Protein 8EB9 (pdb70)

Nearest PDB structures (foldseek):
  8eb9-assembly1_A  TM=1.011E+00  e=1.221E-16  Fusarium oxysporum f. sp. lycopersici
  4lsd-assembly3_H  TM=6.091E-01  e=8.428E-01  Homo sapiens
  3qaz-assembly8_X  TM=4.764E-01  e=7.993E-01  Homo sapiens
  3qb7-assembly2_C  TM=4.320E-01  e=8.887E-01  Homo sapiens
  8oe4-assembly1_C  TM=4.638E-01  e=3.526E+00  Homo sapiens

Structure (mmCIF, N/CA/C/O backbone):
data_8EB9
#
_entry.id   8EB9
#
_cell.length_a   51.814
_cell.length_b   51.814
_cell.length_c   81.599
_cell.angle_alpha   90.000
_cell.angle_beta   90.000
_cell.angle_gamma   90.000
#
_symmetry.space_group_name_H-M   'P 43 2 2'
#
loop_
_entity.id
_entity.type
_entity.pdbx_description
1 polymer 'Secreted in xylem Six8'
2 non-polymer 'SULFATE ION'
3 water water
#
loop_
_atom_site.group_PDB
_atom_site.id
_atom_site.type_symbol
_atom_site.label_atom_id
_atom_site.label_alt_id
_atom_site.label_comp_id
_atom_site.label_asym_id
_atom_site.label_entity_id
_atom_site.label_seq_id
_atom_site.pdbx_PDB_ins_code
_atom_site.Cartn_x
_atom_site.Cartn_y
_atom_site.Cartn_z
_atom_site.occupancy
_atom_site.B_iso_or_equiv
_atom_site.auth_seq_id
_atom_site.auth_comp_id
_atom_site.auth_asym_id
_atom_site.auth_atom_id
_atom_site.pdbx_PDB_model_num
ATOM 1 N N . THR A 1 4 ? 2.89362 36.90764 28.66488 1.000 41.32935 4 THR A N 1
ATOM 2 C CA . THR A 1 4 ? 3.55003 35.73515 28.08188 1.000 41.74566 4 THR A CA 1
ATOM 3 C C . THR A 1 4 ? 4.82326 36.20806 27.36664 1.000 37.83536 4 THR A C 1
ATOM 4 O O . THR A 1 4 ? 4.93189 36.24360 26.13617 1.000 37.57222 4 THR A O 1
ATOM 15 N N . SER A 1 5 ? 5.79513 36.57918 28.19192 1.000 33.09527 5 SER A N 1
ATOM 16 C CA . SER A 1 5 ? 7.12416 36.97753 27.75209 1.000 29.81941 5 SER A CA 1
ATOM 17 C C . SER A 1 5 ? 8.06179 36.55526 28.85867 1.000 24.74343 5 SER A C 1
ATOM 18 O O . SER A 1 5 ? 7.69323 36.58405 30.03951 1.000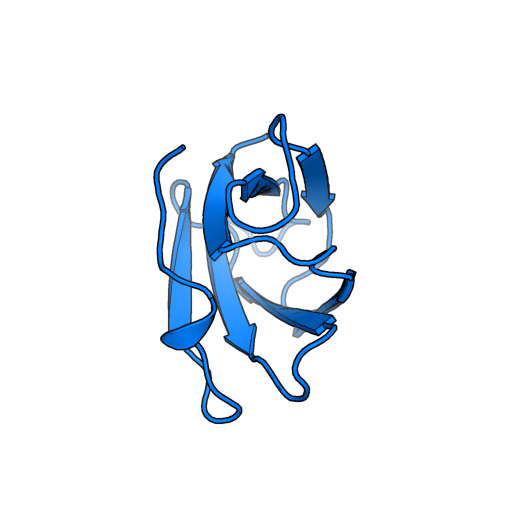 29.12522 5 SER A O 1
ATOM 26 N N . GLY A 1 6 ? 9.25939 36.18405 28.48899 1.000 16.07094 6 GLY A N 1
ATOM 27 C CA . GLY A 1 6 ? 10.24530 35.82441 29.47366 1.000 14.51456 6 GLY A CA 1
ATOM 28 C C . GLY A 1 6 ? 11.24434 34.85098 28.90364 1.000 13.28707 6 GLY A C 1
ATOM 29 O O . GLY A 1 6 ? 11.38092 34.71031 27.69177 1.000 16.64340 6 GLY A O 1
ATOM 33 N N . ILE A 1 7 ? 11.98481 34.24861 29.79196 1.000 13.91933 7 ILE A N 1
ATOM 34 C CA . ILE A 1 7 ? 12.93550 33.20592 29.43524 1.000 14.04343 7 ILE A CA 1
ATOM 35 C C . ILE A 1 7 ? 12.18756 31.87855 29.51398 1.000 12.65814 7 ILE A C 1
ATOM 36 O O . ILE A 1 7 ? 11.31957 31.67424 30.37462 1.000 13.59691 7 ILE A O 1
ATOM 52 N N . LEU A 1 8 ? 12.57039 30.93237 28.66400 1.000 13.69305 8 LEU A N 1
ATOM 53 C CA . LEU A 1 8 ? 12.01374 29.59249 28.78126 1.000 13.51691 8 LEU A CA 1
ATOM 54 C C . LEU A 1 8 ? 12.65907 28.90358 29.97831 1.000 13.77111 8 LEU A C 1
ATOM 55 O O . LEU A 1 8 ? 13.88581 28.91793 30.14145 1.000 14.79936 8 LEU A O 1
ATOM 71 N N . LEU A 1 9 ? 11.82858 28.29099 30.81860 1.000 14.11059 9 LEU A N 1
ATOM 72 C CA . LEU A 1 9 ? 12.33699 27.54331 31.96166 1.000 15.30611 9 LEU A CA 1
ATOM 73 C C . LEU A 1 9 ? 13.32525 26.46499 31.53907 1.000 15.32469 9 LEU A C 1
ATOM 74 O O . LEU A 1 9 ? 14.28845 26.18863 32.26193 1.000 17.62013 9 LEU A O 1
ATOM 90 N N . ALA A 1 10 ? 13.11398 25.85889 30.35888 1.000 15.76832 10 ALA A N 1
ATOM 91 C CA . ALA A 1 10 ? 14.04876 24.85655 29.85454 1.000 17.19069 10 ALA A CA 1
ATOM 92 C C . ALA A 1 10 ? 15.46064 25.40117 29.69215 1.000 17.92130 10 ALA A C 1
ATOM 93 O O . ALA A 1 10 ? 16.40591 24.62216 29.65330 1.000 21.87703 10 ALA A O 1
ATOM 100 N N . SER A 1 11 ? 15.63886 26.70359 29.60340 1.000 16.97516 11 SER A N 1
ATOM 101 C CA . SER A 1 11 ? 16.95023 27.32360 29.45898 1.000 17.26023 11 SER A CA 1
ATOM 102 C C . SER A 1 11 ? 17.62430 27.62567 30.78479 1.000 17.85962 11 SER A C 1
ATOM 103 O O . SER A 1 11 ? 18.77191 28.09012 30.77986 1.000 20.93325 11 SER A O 1
ATOM 111 N N . ILE A 1 12 ? 16.92143 27.43179 31.90055 1.000 17.89938 12 ILE A N 1
ATOM 112 C CA . ILE A 1 12 ? 17.48581 27.60818 33.23451 1.000 18.67485 12 ILE A CA 1
ATOM 113 C C . ILE A 1 12 ? 17.86562 26.23543 33.75845 1.000 20.69713 12 ILE A C 1
ATOM 114 O O . ILE A 1 12 ? 17.05067 25.30487 33.75608 1.000 22.75570 12 ILE A O 1
ATOM 130 N N . THR A 1 13 ? 19.10182 26.08886 34.17504 1.000 21.37467 13 THR A N 1
ATOM 131 C CA . THR A 1 13 ? 19.61353 24.80095 34.60922 1.000 23.78033 13 THR A CA 1
ATOM 132 C C . THR A 1 13 ? 20.05222 24.88603 36.07459 1.000 23.01058 13 THR A C 1
ATOM 133 O O . THR A 1 13 ? 19.84597 25.88325 36.76526 1.000 21.25745 13 THR A O 1
ATOM 144 N N . GLY A 1 14 ? 20.68786 23.81812 36.55224 1.000 24.16325 14 GLY A N 1
ATOM 145 C CA . GLY A 1 14 ? 21.24644 23.84481 37.89082 1.000 25.76115 14 GLY A CA 1
ATOM 146 C C . GLY A 1 14 ? 22.38512 24.82244 38.04230 1.000 26.94212 14 GLY A C 1
ATOM 147 O O . GLY A 1 14 ? 22.70665 25.21310 39.16950 1.000 29.37148 14 GLY A O 1
ATOM 151 N N . ALA A 1 15 ? 22.99524 25.22690 36.92420 1.000 25.84815 15 ALA A N 1
ATOM 152 C CA . ALA A 1 15 ? 24.11472 26.15091 36.95001 1.000 26.70972 15 ALA A CA 1
ATOM 153 C C . ALA A 1 15 ? 23.67270 27.55132 37.33434 1.000 25.98985 15 ALA A C 1
ATOM 154 O O . ALA A 1 15 ? 24.42010 28.27572 38.00148 1.000 28.39040 15 ALA A O 1
ATOM 161 N N . GLY A 1 16 ? 22.47974 27.95425 36.89536 1.000 23.59184 16 GLY A N 1
ATOM 162 C CA . GLY A 1 16 ? 21.84411 29.21380 37.23323 1.000 23.05900 16 GLY A CA 1
ATOM 163 C C . GLY A 1 16 ? 22.07641 30.29438 36.19913 1.000 21.73153 16 GLY A C 1
ATOM 164 O O . GLY A 1 16 ? 23.08996 30.31759 35.49988 1.000 24.05844 16 GLY A O 1
ATOM 168 N N . SER A 1 17 ? 21.13094 31.22774 36.13274 1.000 19.32474 17 SER A N 1
ATOM 169 C CA . SER A 1 17 ? 21.19855 32.39538 35.26707 1.000 19.16872 17 SER A CA 1
ATOM 170 C C . SER A 1 17 ? 20.81361 33.61681 36.08180 1.000 16.78439 17 SER A C 1
ATOM 171 O O . SER A 1 17 ? 19.93278 33.55162 36.94311 1.000 17.18625 17 SER A O 1
ATOM 179 N N . ALA A 1 18 ? 21.46121 34.73331 35.79194 1.000 16.51698 18 ALA A N 1
ATOM 180 C CA . ALA A 1 18 ? 21.29895 35.95926 36.55051 1.000 14.96173 18 ALA A CA 1
ATOM 181 C C . ALA A 1 18 ? 20.41917 36.94524 35.78980 1.000 14.69689 18 ALA A C 1
ATOM 182 O O . ALA A 1 18 ? 20.55725 37.11093 34.57295 1.000 15.06787 18 ALA A O 1
ATOM 189 N N . PHE A 1 19 ? 19.55716 37.64328 36.54328 1.000 13.77157 19 PHE A N 1
ATOM 190 C CA . PHE A 1 19 ? 18.55873 38.55772 36.00020 1.000 13.97036 19 PHE A CA 1
ATOM 191 C C . PHE A 1 19 ? 18.57974 39.85918 36.77243 1.000 14.68003 19 PHE A C 1
ATOM 192 O O . PHE A 1 19 ? 18.86629 39.89459 37.96380 1.000 16.77405 19 PHE A O 1
ATOM 209 N N . GLN A 1 20 ? 18.24032 40.92201 36.07542 1.000 14.57544 20 GLN A N 1
ATOM 210 C CA . GLN A 1 20 ? 17.90255 42.19108 36.69103 1.000 14.29034 20 GLN A CA 1
ATOM 211 C C . GLN A 1 20 ? 16.38097 42.27666 36.69863 1.000 14.11850 20 GLN A C 1
ATOM 212 O O . GLN A 1 20 ? 15.75832 42.45368 35.65432 1.000 16.95840 20 GLN A O 1
ATOM 226 N N . ALA A 1 21 ? 15.76190 42.15630 37.87146 1.000 14.94312 21 ALA A N 1
ATOM 227 C CA . ALA A 1 21 ? 14.29784 42.20079 37.90916 1.000 16.93454 21 ALA A CA 1
ATOM 228 C C . ALA A 1 21 ? 13.76169 43.60785 37.66784 1.000 18.10066 21 ALA A C 1
ATOM 229 O O . ALA A 1 21 ? 12.67555 43.78094 37.09330 1.000 21.71127 21 ALA A O 1
ATOM 236 N N . TYR A 1 22 ? 14.46925 44.61339 38.15230 1.000 17.51672 22 TYR A N 1
ATOM 237 C CA . TYR A 1 22 ? 14.12574 46.03080 37.98870 1.000 18.34314 22 TYR A CA 1
ATOM 238 C C . TYR A 1 22 ? 15.37878 46.77635 38.42473 1.000 19.87051 22 TYR A C 1
ATOM 239 O O . TYR A 1 22 ? 16.35667 46.16480 38.86770 1.000 18.48779 22 TYR A O 1
ATOM 257 N N . ALA A 1 23 ? 15.34642 48.09488 38.32227 1.000 22.79441 23 ALA A N 1
ATOM 258 C CA . ALA A 1 23 ? 16.55057 48.86787 38.58432 1.000 27.37501 23 ALA A CA 1
ATOM 259 C C . ALA A 1 23 ? 17.13696 48.54216 39.94831 1.000 27.75572 23 ALA A C 1
ATOM 260 O O . ALA A 1 23 ? 16.46985 48.67281 40.98323 1.000 28.24636 23 ALA A O 1
ATOM 267 N N . GLY A 1 24 ? 18.38730 48.10387 39.93588 1.000 27.22265 24 GLY A N 1
ATOM 268 C CA . GLY A 1 24 ? 19.12610 47.85164 41.14344 1.000 25.76077 24 GLY A CA 1
ATOM 269 C C . GLY A 1 24 ? 18.82662 46.53473 41.82901 1.000 22.27736 24 GLY A C 1
ATOM 270 O O . GLY A 1 24 ? 19.43303 46.24642 42.86644 1.000 24.13579 24 GLY A O 1
ATOM 274 N N . CYS A 1 25 ? 17.91658 45.72378 41.29688 1.000 18.95673 25 CYS A N 1
ATOM 275 C CA . CYS A 1 25 ? 17.52014 44.46238 41.90828 1.000 17.75624 25 CYS A CA 1
ATOM 276 C C . CYS A 1 25 ? 17.94452 43.31320 41.00886 1.000 17.44992 25 CYS A C 1
ATOM 277 O O . CYS A 1 25 ? 17.44365 43.18308 39.88277 1.000 17.73577 25 CYS A O 1
ATOM 285 N N . TYR A 1 26 ? 18.82468 42.46939 41.53399 1.000 16.61151 26 TYR A N 1
ATOM 286 C CA . TYR A 1 26 ? 19.42087 41.36500 40.79954 1.000 16.32499 26 TYR A CA 1
ATOM 287 C C . TYR A 1 26 ? 19.19431 40.06322 41.55591 1.000 15.10024 26 TYR A C 1
ATOM 288 O O . TYR A 1 26 ? 19.34885 40.01349 42.77774 1.000 16.51277 26 TYR A O 1
ATOM 306 N N . LEU A 1 27 ? 18.87916 39.01457 40.80902 1.000 14.28160 27 LEU A N 1
ATOM 307 C CA . LEU A 1 27 ? 18.64279 37.69200 41.36295 1.000 14.27955 27 LEU A CA 1
ATOM 308 C C . LEU A 1 27 ? 19.21497 36.63202 40.43234 1.000 14.66823 27 LEU A C 1
ATOM 309 O O . LEU A 1 27 ? 19.44848 36.88013 39.25102 1.000 16.01304 27 LEU A O 1
ATOM 325 N N . THR A 1 28 ? 19.44085 35.42853 40.97002 1.000 14.96838 28 THR A N 1
ATOM 326 C CA . THR A 1 28 ? 19.89285 34.27673 40.19268 1.000 15.57911 28 THR A CA 1
ATOM 327 C C . THR A 1 28 ? 18.80396 33.21950 40.30054 1.000 14.57503 28 THR A C 1
ATOM 328 O O . THR A 1 28 ? 18.29490 32.92844 41.39632 1.000 17.02844 28 THR A O 1
ATOM 339 N N . ALA A 1 29 ? 18.44379 32.62882 39.17659 1.000 14.56520 29 ALA A N 1
ATOM 340 C CA . ALA A 1 29 ? 17.46246 31.55684 39.13074 1.000 15.13276 29 ALA A CA 1
ATOM 341 C C . ALA A 1 29 ? 18.15817 30.25208 38.78708 1.000 15.98563 29 ALA A C 1
ATOM 342 O O . ALA A 1 29 ? 18.97002 30.19541 37.85594 1.000 17.38746 29 ALA A O 1
ATOM 349 N N . PHE A 1 30 ? 17.82597 29.20953 39.53946 1.000 16.88973 30 PHE A N 1
ATOM 350 C CA . PHE A 1 30 ? 18.34185 27.87333 39.35050 1.000 18.24842 30 PHE A CA 1
ATOM 351 C C . PHE A 1 30 ? 17.17805 26.91212 39.17975 1.000 19.01527 30 PHE A C 1
ATOM 352 O O . PHE A 1 30 ? 16.12708 27.06575 39.80946 1.000 20.99469 30 PHE A O 1
ATOM 369 N N . ARG A 1 31 ? 17.36717 25.89071 38.36588 1.000 20.77207 31 ARG A N 1
ATOM 370 C CA . ARG A 1 31 ? 16.34523 24.86667 38.18115 1.000 25.41191 31 ARG A CA 1
ATOM 371 C C . ARG A 1 31 ? 17.01884 23.55028 38.52587 1.000 28.13705 31 ARG A C 1
ATOM 372 O O . ARG A 1 31 ? 17.73492 22.98296 37.70000 1.000 30.50196 31 ARG A O 1
ATOM 393 N N . ASN A 1 32 ? 16.81646 23.09708 39.76074 1.000 29.42480 32 ASN A N 1
ATOM 394 C CA . ASN A 1 32 ? 17.46734 21.90211 40.28348 1.000 33.35223 32 ASN A CA 1
ATOM 395 C C . ASN A 1 32 ? 16.62302 20.65869 40.08974 1.000 33.82557 32 ASN A C 1
ATOM 396 O O . ASN A 1 32 ? 17.11014 19.54395 40.31140 1.000 37.15434 32 ASN A O 1
ATOM 407 N N . ASP A 1 33 ? 15.38343 20.82902 39.66309 1.000 31.72026 33 ASP A N 1
ATOM 408 C CA . ASP A 1 33 ? 14.53453 19.73218 39.24612 1.000 31.82195 33 ASP A CA 1
ATOM 409 C C . ASP A 1 33 ? 13.41059 20.30907 38.40368 1.000 29.50621 33 ASP A C 1
ATOM 410 O O . ASP A 1 33 ? 13.15914 21.52307 38.44666 1.000 29.83489 33 ASP A O 1
ATOM 419 N N . PRO A 1 34 ? 12.70823 19.46234 37.64649 1.000 31.53814 34 PRO A N 1
ATOM 420 C CA . PRO A 1 34 ? 11.73131 19.95411 36.66142 1.000 33.33144 34 PRO A CA 1
ATOM 421 C C . PRO A 1 34 ? 10.48901 20.56316 37.25966 1.000 31.08237 34 PRO A C 1
ATOM 422 O O . PRO A 1 34 ? 9.64754 21.07213 36.50109 1.000 34.31883 34 PRO A O 1
ATOM 433 N N . ARG A 1 35 ? 10.32313 20.51511 38.57543 1.000 26.60180 35 ARG A N 1
ATOM 434 C CA . ARG A 1 35 ? 9.10819 21.00698 39.20511 1.000 25.42784 35 ARG A CA 1
ATOM 435 C C . ARG A 1 35 ? 9.28927 22.30783 39.95806 1.000 22.04253 35 ARG A C 1
ATOM 436 O O . ARG A 1 35 ? 8.29553 22.88152 40.40861 1.000 21.86952 35 ARG A O 1
ATOM 457 N N . THR A 1 36 ? 10.51880 22.78366 40.12614 1.000 21.25124 36 THR A N 1
ATOM 458 C CA . THR A 1 36 ? 10.80572 23.87916 41.04639 1.000 21.06207 36 THR A CA 1
ATOM 459 C C . THR A 1 36 ? 11.75194 24.86746 40.40262 1.000 21.02574 36 THR A C 1
ATOM 460 O O . THR A 1 36 ? 12.60184 24.50133 39.60510 1.000 23.88175 36 THR A O 1
ATOM 471 N N . LEU A 1 37 ? 11.59706 26.11593 40.78551 1.000 17.67584 37 LEU A N 1
ATOM 472 C CA . LEU A 1 37 ? 12.49444 27.19516 40.42187 1.000 18.10101 37 LEU A CA 1
ATOM 473 C C . LEU A 1 37 ? 13.00068 27.79354 41.72334 1.000 18.30400 37 LEU A C 1
ATOM 474 O O . LEU A 1 37 ? 12.20395 28.12512 42.60640 1.000 20.18581 37 LEU A O 1
ATOM 490 N N . THR A 1 38 ? 14.31516 27.90424 41.85925 1.000 18.30665 38 THR A N 1
ATOM 491 C CA . THR A 1 38 ? 14.93720 28.42922 43.06495 1.000 18.68765 38 THR A CA 1
ATOM 492 C C . THR A 1 38 ? 15.52329 29.78742 42.75129 1.000 17.17369 38 THR A C 1
ATOM 493 O O . THR A 1 38 ? 16.30843 29.92730 41.80491 1.000 18.00367 38 THR A O 1
ATOM 504 N N . LEU A 1 39 ? 15.08725 30.79719 43.48933 1.000 16.06142 39 LEU A N 1
ATOM 505 C CA . LEU A 1 39 ? 15.51798 32.16360 43.26850 1.000 16.29841 39 LEU A CA 1
ATOM 506 C C . LEU A 1 39 ? 16.38915 32.58769 44.43387 1.000 16.88036 39 LEU A C 1
ATOM 507 O O . LEU A 1 39 ? 15.95394 32.53508 45.57996 1.000 19.35272 39 LEU A O 1
ATOM 523 N N . ARG A 1 40 ? 17.60577 33.02605 44.13701 1.000 15.75597 40 ARG A N 1
ATOM 524 C CA . ARG A 1 40 ? 18.47265 33.60274 45.14507 1.000 17.01332 40 ARG A CA 1
ATOM 525 C C . ARG A 1 40 ? 18.57897 35.10334 44.89100 1.000 16.58063 40 ARG A C 1
ATOM 526 O O . ARG A 1 40 ? 18.94687 35.52463 43.80030 1.000 16.75825 40 ARG A O 1
ATOM 547 N N . MET A 1 41 ? 18.27310 35.89938 45.89719 1.000 16.32367 41 MET A N 1
ATOM 548 C CA . MET A 1 41 ? 18.35075 37.33848 45.75943 1.000 16.45999 41 MET A CA 1
ATOM 549 C C . MET A 1 41 ? 19.81638 37.72481 45.89220 1.000 17.16511 41 MET A C 1
ATOM 550 O O . MET A 1 41 ? 20.46595 37.36522 46.87541 1.000 19.77610 41 MET A O 1
ATOM 564 N N . ASP A 1 42 ? 20.35164 38.45033 44.92050 1.000 16.94893 42 ASP A N 1
ATOM 565 C CA . ASP A 1 42 ? 21.77263 38.79967 44.92555 1.000 18.06803 42 ASP A CA 1
ATOM 566 C C . ASP A 1 42 ? 22.04715 40.22233 45.40751 1.000 18.14754 42 ASP A C 1
ATOM 567 O O . ASP A 1 42 ? 23.05105 40.45412 46.09661 1.000 20.03899 42 ASP A O 1
ATOM 576 N N . LYS A 1 43 ? 21.19505 41.18004 45.06352 1.000 17.48976 43 LYS A N 1
ATOM 577 C CA . LYS A 1 43 ? 21.45976 42.58389 45.33331 1.000 18.00165 43 LYS A CA 1
ATOM 578 C C . LYS A 1 43 ? 20.16122 43.36174 45.17516 1.000 18.62005 43 LYS A C 1
ATOM 579 O O . LYS A 1 43 ? 19.33956 43.04153 44.30859 1.000 19.11452 43 LYS A O 1
ATOM 598 N N . THR A 1 44 ? 19.97756 44.37529 46.00932 1.000 18.82862 44 THR A N 1
ATOM 599 C CA . THR A 1 44 ? 18.87913 45.30698 45.83601 1.000 21.30979 44 THR A CA 1
ATOM 600 C C . THR A 1 44 ? 19.43887 46.68890 46.16561 1.000 23.76414 44 THR A C 1
ATOM 601 O O . THR A 1 44 ? 20.43703 46.80144 46.87665 1.000 21.79792 44 THR A O 1
ATOM 612 N N . ARG A 1 45 ? 18.75135 47.74441 45.73759 1.000 25.14297 45 ARG A N 1
ATOM 613 C CA . ARG A 1 45 ? 19.19430 49.08463 46.11452 1.000 27.66836 45 ARG A CA 1
ATOM 614 C C . ARG A 1 45 ? 19.14464 49.21991 47.63660 1.000 25.37360 45 ARG A C 1
ATOM 615 O O . ARG A 1 45 ? 18.15322 48.84335 48.27245 1.000 26.57957 45 ARG A O 1
ATOM 636 N N . GLY A 1 46 ? 20.23296 49.71224 48.22677 1.000 24.63600 46 GLY A N 1
ATOM 637 C CA . GLY A 1 46 ? 20.33393 49.80688 49.67048 1.000 24.32980 46 GLY A CA 1
ATOM 638 C C . GLY A 1 46 ? 20.37688 48.48873 50.40868 1.000 22.84184 46 GLY A C 1
ATOM 639 O O . GLY A 1 46 ? 20.30230 48.46896 51.63818 1.000 23.85597 46 GLY A O 1
ATOM 643 N N . GLU A 1 47 ? 20.44783 47.37256 49.68822 1.000 21.01029 47 GLU A N 1
ATOM 644 C CA . GLU A 1 47 ? 20.35117 46.02535 50.27227 1.000 21.22672 47 GLU A CA 1
ATOM 645 C C . GLU A 1 47 ? 19.08864 45.87441 51.10988 1.000 23.38683 47 GLU A C 1
ATOM 646 O O . GLU A 1 47 ? 19.05821 45.13192 52.09203 1.000 24.65027 47 GLU A O 1
ATOM 658 N N . ARG A 1 48 ? 1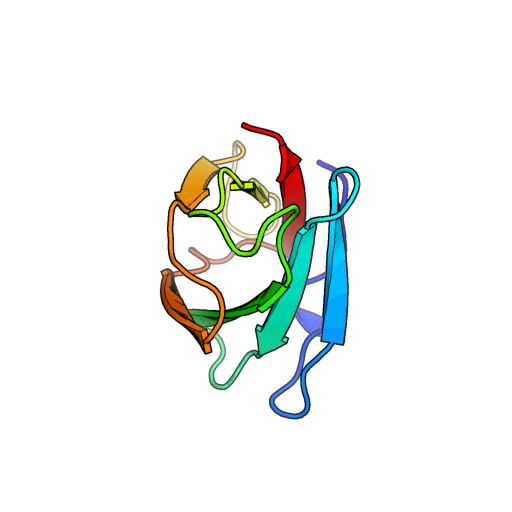8.01641 46.54193 50.67892 1.000 23.17412 48 ARG A N 1
ATOM 659 C CA . ARG A 1 48 ? 16.70753 46.41123 51.30351 1.000 24.37639 48 ARG A CA 1
ATOM 660 C C . ARG A 1 48 ? 15.98213 45.16323 50.79154 1.000 22.33242 48 ARG A C 1
ATOM 661 O O . ARG A 1 48 ? 16.42245 44.48232 49.86135 1.000 22.91481 48 ARG A O 1
ATOM 682 N N . ILE A 1 49 ? 14.86148 44.83706 51.43174 1.000 22.68039 49 ILE A N 1
ATOM 683 C CA . ILE A 1 49 ? 14.07649 43.70050 50.97982 1.000 23.54202 49 ILE A CA 1
ATOM 684 C C . ILE A 1 49 ? 13.62818 43.91966 49.53724 1.000 20.96072 49 ILE A C 1
ATOM 685 O O . ILE A 1 49 ? 13.26890 45.03483 49.13308 1.000 22.16413 49 ILE A O 1
ATOM 701 N N . SER A 1 50 ? 13.65780 42.85201 48.75164 1.000 19.39976 50 SER A N 1
ATOM 702 C CA . SER A 1 50 ? 13.23337 42.90509 47.35962 1.000 18.00353 50 SER A CA 1
ATOM 703 C C . SER A 1 50 ? 11.71782 43.09548 47.25185 1.000 17.47971 50 SER A C 1
ATOM 704 O O . SER A 1 50 ? 10.96241 42.92200 48.21089 1.000 18.62386 50 SER A O 1
ATOM 712 N N . ASN A 1 51 ? 11.27763 43.41484 46.03999 1.000 17.49855 51 ASN A N 1
ATOM 713 C CA . ASN A 1 51 ? 9.85692 43.49895 45.75063 1.000 17.59600 51 ASN A CA 1
ATOM 714 C C . ASN A 1 51 ? 9.61959 43.07097 44.30046 1.000 16.06344 51 ASN A C 1
ATOM 715 O O . ASN A 1 51 ? 9.27794 43.88142 43.42311 1.000 16.84257 51 ASN A O 1
ATOM 726 N N . VAL A 1 52 ? 9.83447 41.78638 44.05509 1.000 15.37930 52 VAL A N 1
ATOM 727 C CA . VAL A 1 52 ? 9.83409 41.19792 42.72627 1.000 14.46318 52 VAL A CA 1
ATOM 728 C C . VAL A 1 52 ? 8.47414 40.56005 42.46479 1.000 14.00829 52 VAL A C 1
ATOM 729 O O . VAL A 1 52 ? 7.88695 39.90594 43.33523 1.000 15.77434 52 VAL A O 1
ATOM 742 N N . LEU A 1 53 ? 7.97034 40.73703 41.25351 1.000 13.65215 53 LEU A N 1
ATOM 743 C CA . LEU A 1 53 ? 6.83897 39.97360 40.73838 1.000 13.79149 53 LEU A CA 1
ATOM 744 C C . LEU A 1 53 ? 7.38289 38.92702 39.77004 1.000 13.87012 53 LEU A C 1
ATOM 745 O O . LEU A 1 53 ? 8.09812 39.27871 38.81451 1.000 15.27993 53 LEU A O 1
ATOM 761 N N . VAL A 1 54 ? 7.09858 37.66719 40.05798 1.000 12.88800 54 VAL A N 1
ATOM 762 C CA . VAL A 1 54 ? 7.44609 36.55568 39.19496 1.000 13.21626 54 VAL A CA 1
ATOM 763 C C . VAL A 1 54 ? 6.20335 36.17222 38.42076 1.000 13.49669 54 VAL A C 1
ATOM 764 O O . VAL A 1 54 ? 5.15869 35.94234 39.03549 1.000 15.00479 54 VAL A O 1
ATOM 777 N N . ILE A 1 55 ? 6.29132 36.08516 37.10203 1.000 12.77334 55 ILE A N 1
ATOM 778 C CA . ILE A 1 55 ? 5.16020 35.65977 36.26703 1.000 13.01063 55 ILE A CA 1
ATOM 779 C C . ILE A 1 55 ? 5.53158 34.35988 35.56573 1.000 13.19652 55 ILE A C 1
ATOM 780 O O . ILE A 1 55 ? 6.48533 34.31596 34.78551 1.000 14.28785 55 ILE A O 1
ATOM 796 N N . LEU A 1 56 ? 4.75323 33.30499 35.82907 1.000 13.53227 56 LEU A N 1
ATOM 797 C CA . LEU A 1 56 ? 4.85697 32.00766 35.16909 1.000 12.64229 56 LEU A CA 1
ATOM 798 C C . LEU A 1 56 ? 3.74763 31.90299 34.12476 1.000 13.37605 56 LEU A C 1
ATOM 799 O O . LEU A 1 56 ? 2.59257 32.23382 34.39879 1.000 14.46389 56 LEU A O 1
ATOM 815 N N . SER A 1 57 ? 4.08418 31.40545 32.93654 1.000 13.21632 57 SER A N 1
ATOM 816 C CA . SER A 1 57 ? 3.08984 31.29994 31.88987 1.000 14.18515 57 SER A CA 1
ATOM 817 C C . SER A 1 57 ? 3.42039 30.17654 30.93643 1.000 13.21544 57 SER A C 1
ATOM 818 O O . SER A 1 57 ? 4.52627 29.61764 30.94270 1.000 14.06871 57 SER A O 1
ATOM 826 N N . GLY A 1 58 ? 2.44702 29.85050 30.10274 1.000 15.10457 58 GLY A N 1
ATOM 827 C CA . GLY A 1 58 ? 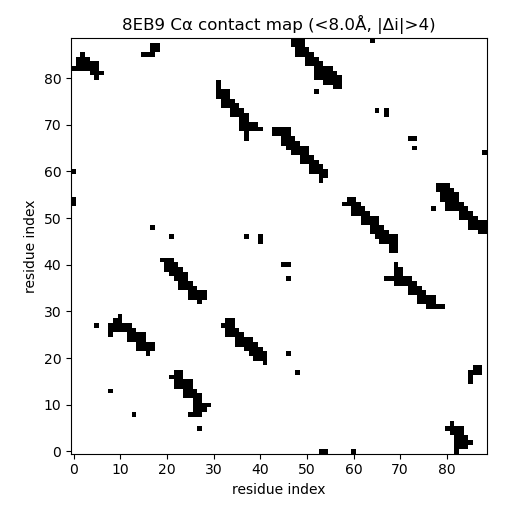2.62732 28.85965 29.06234 1.000 15.94858 58 GLY A CA 1
ATOM 828 C C . GLY A 1 58 ? 2.66662 27.44206 29.58900 1.000 15.97295 58 GLY A C 1
ATOM 829 O O . GLY A 1 58 ? 2.38028 27.15344 30.75235 1.000 16.50986 58 GLY A O 1
ATOM 833 N N . GLY A 1 59 ? 2.95889 26.51741 28.66135 1.000 16.61439 59 GLY A N 1
ATOM 834 C CA . GLY A 1 59 ? 3.04893 25.11607 29.04081 1.000 17.31706 59 GLY A CA 1
ATOM 835 C C . GLY A 1 59 ? 1.70021 24.59035 29.50210 1.000 18.88536 59 GLY A C 1
ATOM 836 O O . GLY A 1 59 ? 0.67930 24.73129 28.82039 1.000 22.04417 59 GLY A O 1
ATOM 840 N N . ALA A 1 60 ? 1.69325 23.98590 30.68545 1.000 18.59061 60 ALA A N 1
ATOM 841 C CA . ALA A 1 60 ? 0.45980 23.48305 31.27200 1.000 20.48657 60 ALA A CA 1
ATOM 842 C C . ALA A 1 60 ? -0.47740 24.57604 31.74981 1.000 21.31604 60 ALA A C 1
ATOM 843 O O . ALA A 1 60 ? -1.62913 24.26536 32.08652 1.000 23.92382 60 ALA A O 1
ATOM 850 N N . LEU A 1 61 ? -0.03157 25.83484 31.82666 1.000 20.03938 61 LEU A N 1
ATOM 851 C CA . LEU A 1 61 ? -0.86759 26.90172 32.35752 1.000 18.97796 61 LEU A CA 1
ATOM 852 C C . LEU A 1 61 ? -1.67740 27.51368 31.22688 1.000 20.73939 61 LEU A C 1
ATOM 853 O O . LEU A 1 61 ? -1.10709 28.07810 30.28948 1.000 22.94774 61 LEU A O 1
ATOM 869 N N . SER A 1 62 ? -3.00937 27.48127 31.36236 1.000 22.14062 62 SER A N 1
ATOM 870 C CA . SER A 1 62 ? -3.84949 28.14546 30.37184 1.000 24.59377 62 SER A CA 1
ATOM 871 C C . SER A 1 62 ? -3.80363 29.66581 30.51408 1.000 21.60080 62 SER A C 1
ATOM 872 O O . SER A 1 62 ? -4.13472 30.38223 29.56222 1.000 24.25390 62 SER A O 1
ATOM 880 N N . HIS A 1 63 ? -3.46738 30.16375 31.70113 1.000 19.79602 63 HIS A N 1
ATOM 881 C CA . HIS A 1 63 ? -3.38613 31.58234 32.00992 1.000 18.77225 63 HIS A CA 1
ATOM 882 C C . HIS A 1 63 ? -2.25356 31.77103 33.00856 1.000 17.03284 63 HIS A C 1
ATOM 883 O O . HIS A 1 63 ? -1.93908 30.86879 33.79678 1.000 17.81207 63 HIS A O 1
ATOM 897 N N . ALA A 1 64 ? -1.60036 32.92889 32.93805 1.000 16.85463 64 ALA A N 1
ATOM 898 C CA . ALA A 1 64 ? -0.40469 33.16069 33.73198 1.000 16.33385 64 ALA A CA 1
ATOM 899 C C . ALA A 1 64 ? -0.74866 33.22904 35.21343 1.000 16.92591 64 ALA A C 1
ATOM 900 O O . ALA A 1 64 ? -1.85033 33.62997 35.59698 1.000 18.67701 64 ALA A O 1
ATOM 907 N N . VAL A 1 65 ? 0.22638 32.87292 36.04574 1.000 15.93972 65 VAL A N 1
ATOM 908 C CA . VAL A 1 65 ? 0.17444 32.95069 37.50273 1.000 17.94612 65 VAL A CA 1
ATOM 909 C C . VAL A 1 65 ? 1.34174 33.82601 37.93816 1.000 17.10892 65 VAL A C 1
ATOM 910 O O . VAL A 1 65 ? 2.41770 33.77960 37.34434 1.000 21.40233 65 VAL A O 1
ATOM 923 N N . GLU A 1 66 ? 1.14252 34.60460 38.97625 1.000 14.78750 66 GLU A N 1
ATOM 924 C CA . GLU A 1 66 ? 2.13718 35.54750 39.46650 1.000 14.92110 66 GLU A CA 1
ATOM 925 C C . GLU A 1 66 ? 2.37735 35.29123 40.95371 1.000 14.46942 66 GLU A C 1
ATOM 926 O O . GLU A 1 66 ? 1.49454 34.86026 41.69535 1.000 15.92917 66 GLU A O 1
ATOM 938 N N . GLU A 1 67 ? 3.56904 35.63164 41.40686 1.000 14.17232 67 GLU A N 1
ATOM 939 C CA . GLU A 1 67 ? 3.97206 35.44985 42.79298 1.000 14.81804 67 GLU A CA 1
ATOM 940 C C . GLU A 1 67 ? 4.86698 36.61104 43.16791 1.000 14.58409 67 GLU A C 1
ATOM 941 O O . GLU A 1 67 ? 5.74353 36.99867 42.40050 1.000 17.01751 67 GLU A O 1
ATOM 953 N N . VAL A 1 68 ? 4.65032 37.14450 44.34744 1.000 15.43469 68 VAL A N 1
ATOM 954 C CA . VAL A 1 68 ? 5.44017 38.23413 44.89062 1.000 15.80535 68 VAL A CA 1
ATOM 955 C C . VAL A 1 68 ? 6.57047 37.65897 45.74334 1.000 15.74565 68 VAL A C 1
ATOM 956 O O . VAL A 1 68 ? 6.34834 36.77159 46.57961 1.000 17.90899 68 VAL A O 1
ATOM 969 N N . VAL A 1 69 ? 7.78328 38.17887 45.54185 1.000 15.20553 69 VAL A N 1
ATOM 970 C CA . VAL A 1 69 ? 8.97129 37.71338 46.26201 1.000 15.78632 69 VAL A CA 1
ATOM 971 C C . VAL A 1 69 ? 9.61540 38.91295 46.93496 1.000 16.54869 69 VAL A C 1
ATOM 972 O O . VAL A 1 69 ? 10.18281 39.78005 46.26555 1.000 16.78556 69 VAL A O 1
ATOM 985 N N . GLN A 1 70 ? 9.51643 38.95880 48.25029 1.000 17.55701 70 GLN A N 1
ATOM 986 C CA . GLN A 1 70 ? 10.01931 40.04588 49.08213 1.000 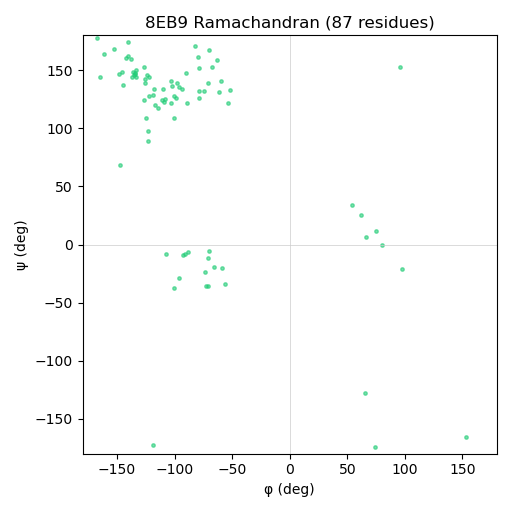18.08970 70 GLN A CA 1
ATOM 987 C C . GLN A 1 70 ? 10.98690 39.42599 50.08386 1.000 19.21131 70 GLN A C 1
ATOM 988 O O . GLN A 1 70 ? 10.59307 39.01090 51.18016 1.000 21.67552 70 GLN A O 1
ATOM 1002 N N . ILE A 1 71 ? 12.26348 39.33342 49.69319 1.000 18.76898 71 ILE A N 1
ATOM 1003 C CA . ILE A 1 71 ? 13.28765 38.67424 50.49490 1.000 19.74694 71 ILE A CA 1
ATOM 1004 C C . ILE A 1 71 ? 14.55983 39.51173 50.44864 1.000 20.19859 71 ILE A C 1
ATOM 1005 O O . ILE A 1 71 ? 14.76677 40.30932 49.53658 1.000 20.07083 71 ILE A O 1
ATOM 1021 N N . ALA A 1 72 ? 15.42402 39.29595 51.42690 1.000 20.59887 72 ALA A N 1
ATOM 1022 C CA . ALA A 1 72 ? 16.69639 40.00852 51.56575 1.000 21.29898 72 ALA A CA 1
ATOM 1023 C C . ALA A 1 72 ? 17.74960 39.43651 50.61844 1.000 19.63797 72 ALA A C 1
ATOM 1024 O O . ALA A 1 72 ? 17.72521 38.24466 50.30508 1.000 19.81623 72 ALA A O 1
ATOM 1031 N N . PRO A 1 73 ? 18.71747 40.25664 50.19663 1.000 20.03021 73 PRO A N 1
ATOM 1032 C CA . PRO A 1 73 ? 19.88170 39.72483 49.48610 1.000 21.10418 73 PRO A CA 1
ATOM 1033 C C . PRO A 1 73 ? 20.49566 38.59036 50.29240 1.000 21.24047 73 PRO A C 1
ATOM 1034 O O . PRO A 1 73 ? 20.72178 38.70205 51.51284 1.000 25.36339 73 PRO A O 1
ATOM 1045 N N . GLY A 1 74 ? 20.78014 37.49695 49.59609 1.000 21.22160 74 GLY A N 1
ATOM 1046 C CA . GLY A 1 74 ? 21.29449 36.29367 50.19190 1.000 21.38554 74 GLY A CA 1
ATOM 1047 C C . GLY A 1 74 ? 20.23985 35.24876 50.47499 1.000 21.45670 74 GLY A C 1
ATOM 1048 O O . GLY A 1 74 ? 20.58231 34.06902 50.61512 1.000 24.12250 74 GLY A O 1
ATOM 1052 N N . ALA A 1 75 ? 18.97176 35.64683 50.56917 1.000 20.28492 75 ALA A N 1
ATOM 1053 C CA . ALA A 1 75 ? 17.89880 34.71859 50.8471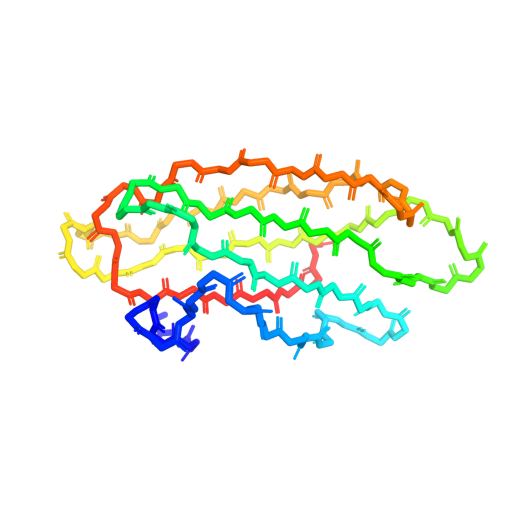5 1.000 20.18123 75 ALA A CA 1
ATOM 1054 C C . ALA A 1 75 ? 17.50563 33.97692 49.57158 1.000 18.79349 75 ALA A C 1
ATOM 1055 O O . ALA A 1 75 ? 17.77459 34.43150 48.45329 1.000 19.21923 75 ALA A O 1
ATOM 1062 N N . VAL A 1 76 ? 16.82180 32.84186 49.75096 1.000 19.44910 76 VAL A N 1
ATOM 1063 C CA . VAL A 1 76 ? 16.36519 32.00578 48.65244 1.000 20.44329 76 VAL A CA 1
ATOM 1064 C C . VAL A 1 76 ? 14.86555 31.78888 48.78653 1.000 21.35030 76 VAL A C 1
ATOM 1065 O O . VAL A 1 76 ? 14.34140 31.65056 49.90042 1.000 24.23120 76 VAL A O 1
ATOM 1078 N N . ARG A 1 77 ? 14.18143 31.76380 47.64277 1.000 19.63929 77 ARG A N 1
ATOM 1079 C CA . ARG A 1 77 ? 12.74811 31.43575 47.55273 1.000 19.10460 77 ARG A CA 1
ATOM 1080 C C . ARG A 1 77 ? 12.59805 30.30926 46.53809 1.000 18.70763 77 ARG A C 1
ATOM 1081 O O . ARG A 1 77 ? 13.07736 30.42923 45.40670 1.000 18.48801 77 ARG A O 1
ATOM 1102 N N . ASN A 1 78 ? 11.99060 29.19766 46.94133 1.000 18.82519 78 ASN A N 1
ATOM 1103 C CA . ASN A 1 78 ? 11.65419 28.11028 46.03715 1.000 19.93508 78 ASN A CA 1
ATOM 1104 C C . ASN A 1 78 ? 10.21845 28.25636 45.60073 1.000 20.43692 78 ASN A C 1
ATOM 1105 O O . ASN A 1 78 ? 9.33643 28.49511 46.42792 1.000 22.52969 78 ASN A O 1
ATOM 1116 N N . LEU A 1 79 ? 9.96785 28.08512 44.31790 1.000 20.03006 79 LEU A N 1
ATOM 1117 C CA . LEU A 1 79 ? 8.58254 28.06930 43.88360 1.000 21.60629 79 LEU A CA 1
ATOM 1118 C C . LEU A 1 79 ? 8.31820 26.94327 42.91021 1.000 19.24799 79 LEU A C 1
ATOM 1119 O O . LEU A 1 79 ? 9.18225 26.55775 42.13148 1.000 20.10034 79 LEU A O 1
ATOM 1135 N N . ALA A 1 80 ? 7.11199 26.39147 42.99357 1.000 19.38517 80 ALA A N 1
ATOM 1136 C CA . ALA A 1 80 ? 6.69691 25.37375 42.04600 1.000 19.86320 80 ALA A CA 1
ATOM 1137 C C . ALA A 1 80 ? 6.46633 26.03133 40.69652 1.000 18.40387 80 ALA A C 1
ATOM 1138 O O . ALA A 1 80 ? 5.85790 27.09234 40.61282 1.000 20.46910 80 ALA A O 1
ATOM 1145 N N . THR A 1 81 ? 6.89535 25.38230 39.61931 1.000 17.59789 81 THR A N 1
ATOM 1146 C CA . THR A 1 81 ? 6.72059 25.99106 38.30609 1.000 19.01125 81 THR A CA 1
ATOM 1147 C C . THR A 1 81 ? 5.42125 25.62023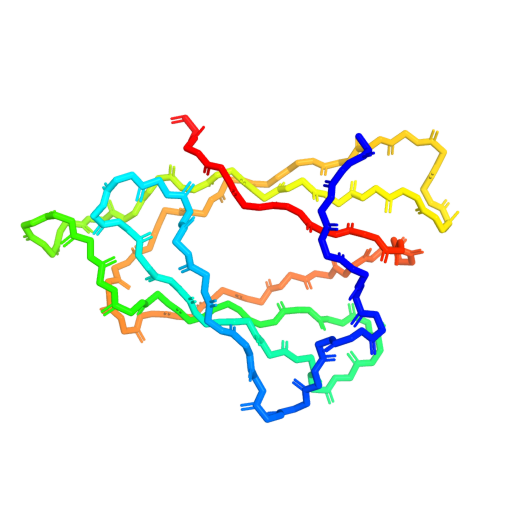 37.60154 1.000 17.27906 81 THR A C 1
ATOM 1148 O O . THR A 1 81 ? 5.08883 26.24120 36.58384 1.000 17.92716 81 THR A O 1
ATOM 1159 N N . LEU A 1 82 ? 4.65965 24.67100 38.13253 1.000 17.30018 82 LEU A N 1
ATOM 1160 C CA . LEU A 1 82 ? 3.28713 24.40984 37.70710 1.000 18.88003 82 LEU A CA 1
ATOM 1161 C C . LEU A 1 82 ? 3.19866 23.97991 36.24278 1.000 18.91922 82 LEU A C 1
ATOM 1162 O O . LEU A 1 82 ? 2.16164 24.17670 35.59271 1.000 20.48780 82 LEU A O 1
ATOM 1178 N N . GLY A 1 83 ? 4.26221 23.40837 35.67976 1.000 17.72122 83 GLY A N 1
ATOM 1179 C CA . GLY A 1 83 ? 4.22444 23.03596 34.28159 1.000 18.02093 83 GLY A CA 1
ATOM 1180 C C . GLY A 1 83 ? 4.33158 24.20530 33.32865 1.000 15.78721 83 GLY A C 1
ATOM 1181 O O . GLY A 1 83 ? 4.10873 24.04089 32.11864 1.000 17.14763 83 GLY A O 1
ATOM 1185 N N . ALA A 1 84 ? 4.68553 25.39302 33.82264 1.000 15.36392 84 ALA A N 1
ATOM 1186 C CA . ALA A 1 84 ? 4.83560 26.54640 32.95427 1.000 14.93647 84 ALA A CA 1
ATOM 1187 C C . ALA A 1 84 ? 5.96076 26.31689 31.94727 1.000 14.56022 84 ALA A C 1
ATOM 1188 O O . ALA A 1 84 ? 6.91158 25.55067 32.18252 1.000 16.16372 84 ALA A O 1
ATOM 1195 N N . SER A 1 85 ? 5.91303 27.06746 30.84577 1.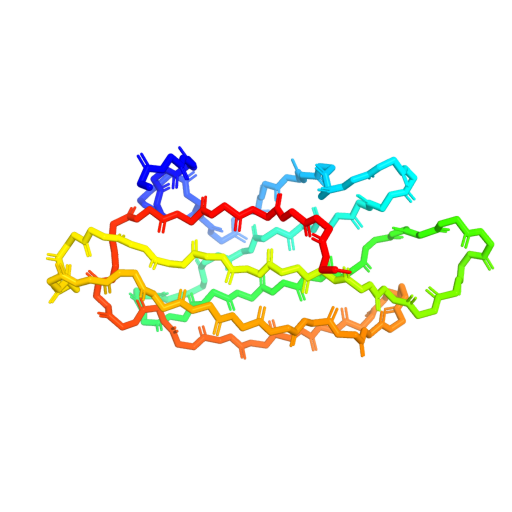000 13.84492 85 SER A N 1
ATOM 1196 C CA . SER A 1 85 ? 7.04956 27.09617 29.91556 1.000 14.27971 85 SER A CA 1
ATOM 1197 C C . SER A 1 85 ? 7.98367 28.27172 30.14613 1.000 13.91136 85 SER A C 1
ATOM 1198 O O . SER A 1 85 ? 9.15818 28.19031 29.78244 1.000 14.19099 85 SER A O 1
ATOM 1206 N N . THR A 1 86 ? 7.46794 29.37878 30.66210 1.000 13.72048 86 THR A N 1
ATOM 1207 C CA . THR A 1 86 ? 8.13919 30.67165 30.59445 1.000 13.08254 86 THR A CA 1
ATOM 1208 C C . THR A 1 86 ? 8.06994 31.35306 31.94671 1.000 12.86592 86 THR A C 1
ATOM 1209 O O . THR A 1 86 ? 7.07018 31.23184 32.66223 1.000 13.85080 86 THR A O 1
ATOM 1220 N N . VAL A 1 87 ? 9.11494 32.11672 32.27280 1.000 12.48330 87 VAL A N 1
ATOM 1221 C CA . VAL A 1 87 ? 9.12202 32.91772 33.49741 1.000 12.55242 87 VAL A CA 1
ATOM 1222 C C . VAL A 1 87 ? 9.68942 34.29000 33.21165 1.000 12.79737 87 VAL A C 1
ATOM 1223 O O . VAL A 1 87 ? 10.60830 34.43794 32.39934 1.000 13.46803 87 VAL A O 1
ATOM 1236 N N . GLN A 1 88 ? 9.13783 35.28318 33.88817 1.000 13.32586 88 GLN A N 1
ATOM 1237 C CA . GLN A 1 88 ? 9.60792 36.65467 33.83518 1.000 14.38500 88 GLN A CA 1
ATOM 1238 C C . GLN A 1 88 ? 9.69180 37.22323 35.23937 1.000 13.91457 88 GLN A C 1
ATOM 1239 O O . GLN A 1 88 ? 8.90995 36.84939 36.10810 1.000 13.80561 88 GLN A O 1
ATOM 1253 N N . PHE A 1 89 ? 10.66163 38.10854 35.44296 1.000 14.50085 89 PHE A N 1
ATOM 1254 C CA . PHE A 1 89 ? 10.85020 38.82164 36.70333 1.000 15.62015 89 PHE A CA 1
ATOM 1255 C C . PHE A 1 89 ? 10.70618 40.31225 36.46683 1.000 18.41810 89 PHE A C 1
ATOM 1256 O O . PHE A 1 89 ? 11.37902 40.86381 35.60048 1.000 21.74863 89 PHE A O 1
ATOM 1273 N N . LEU A 1 90 ? 9.86950 40.96156 37.27187 1.000 15.97969 90 LEU A N 1
ATOM 1274 C CA . LEU A 1 90 ? 9.53932 42.37180 37.13807 1.000 17.76065 90 LEU A CA 1
ATOM 1275 C C . LEU A 1 90 ? 9.44967 42.99942 38.51828 1.000 15.86901 90 LEU A C 1
ATOM 1276 O O . LEU A 1 90 ? 9.56613 42.33164 39.53856 1.000 15.81616 90 LEU A O 1
ATOM 1292 N N . HIS A 1 91 ? 9.26803 44.30651 38.55435 1.000 17.50649 91 HIS A N 1
ATOM 1293 C CA . HIS A 1 91 ? 8.98266 44.99957 39.79640 1.000 17.51808 91 HIS A CA 1
ATOM 1294 C C . HIS A 1 91 ? 7.51326 44.81190 40.15088 1.000 18.09573 91 HIS A C 1
ATOM 1295 O O . HIS A 1 91 ? 6.63193 44.99928 39.30696 1.000 21.32039 91 HIS A O 1
ATOM 1309 N N . ASN A 1 92 ? 7.24413 44.45118 41.39532 1.000 18.04061 92 ASN A N 1
ATOM 1310 C CA . ASN A 1 92 ? 5.87650 44.43930 41.92501 1.000 19.85335 92 ASN A CA 1
ATOM 1311 C C . ASN A 1 92 ? 5.43480 45.84552 42.31107 1.000 26.77509 92 ASN A C 1
ATOM 1312 O O . ASN A 1 92 ? 6.07773 46.43106 43.17378 1.000 29.92641 92 ASN A O 1
#

Radius of gyration: 12.09 Å; Cα contacts (8 Å, |Δi|>4): 223; chains: 1; bounding box: 28×30×24 Å

Sequence (89 aa):
TSGILLASITGAGSAFQAYAGCYLTAFRNDPRTLTLRMDKTRGERISNVLVILSGGALSHAVEEVVQIAPGAVRNLATLGASTVQFLHN

Secondary structure (DSSP, 8-state):
--SEEGGG--TT-EEEEEETTEEEEEEEEETTEEEEEEEE-GGGPPP-EEEEEESTT-SS-EEEEE---TT-EEEEE-TT-SEEEEEE-

B-factor: mean 25.51, std 9.55, range [12.48, 66.52]

Solvent-accessible surface area: 4706 Å² total; per-residue (Å²): 143,73,45,51,101,3,96,67,5,73,44,92,24,36,84,44,98,8,47,68,3,0,84,0,12,0,37,42,103,49,100,163,35,0,19,0,94,1,56,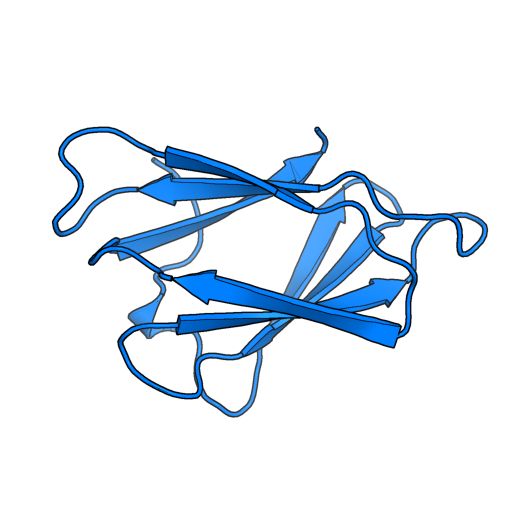109,6,144,63,97,158,112,2,45,0,30,0,28,0,4,21,61,83,32,99,148,54,54,102,59,68,2,98,15,42,38,58,37,76,89,92,8,57,1,85,47,10,42,11,1,47,16,70,107,78

Foldseek 3Di:
DDADFPVPAEQVWDKDDLDPFWIWTWHDDDPFKIKIATATHVVQAWAWKKKWFAAAPDPDIDIDTHTGGHGDMDMDTNNRGGGMGIYGD

Organism: NCBI:txid59765